Protein 4AGK (pdb70)

InterPro domains:
  IPR000336 Flavivirus/Alphavirus glycoprotein, immunoglobulin-like domain superfamily [G3DSA:2.60.40.350] (1098-1196)
  IPR000930 Peptidase S3, togavirin [PF00944] (110-268)
  IPR000930 Peptidase S3, togavirin [PR00798] (108-121)
  IPR000930 Peptidase S3, togavirin [PR00798] (130-154)
  IPR000930 Peptidase S3, togavirin [PR00798] (155-179)
  IPR000930 Peptidase S3, togavirin [PR00798] (180-204)
  IPR000930 Peptidase S3, togavirin [PR00798] (205-229)
  IPR000930 Peptidase S3, togavirin [PR00798] (230-256)
  IPR000930 Peptidase S3, togavirin [PS51690] (117-267)
  IPR000936 Alphavirus E2 glycoprotein [PF00943] (340-746)
  IPR002533 Alphavirus E3 spike glycoprotein [PF01563] (274-326)
  IPR002548 Alphavirus E1 glycoprotein [PF01589] (749-1238)
  IPR009003 Peptidase S1, PA clan [SSF50494] (110-268)
  IPR014756 Immunoglobulin E-set [SSF81296] (1098-1196)
  IPR036253 Flavivirus glycoprotein, central and dimerisation domain superfamily [SSF56983] (807-1098)
  IPR038055 Flaviviral glycoprotein E, dimerisation domain [G3DSA:2.60.98.10] (807-887)
  IPR038055 Flaviviral glycoprotein E, dimerisation domain [G3DSA:2.60.98.10] (915-984)
  IPR038055 Flaviviral glycoprotein E, dimerisation domain [G3DSA:2.60.98.10] (1017-1097)
  IPR042304 Alphavirus E2 glycoprotein, domain A [G3DSA:2.60.40.3200] (334-597)
  IPR042305 Alphavirus E2 glycoprotein, domain B [G3DSA:2.60.40.4310] (503-559)

Nearest PDB structures (foldseek):
  4agj-assembly1_A  TM=1.005E+00  e=2.952E-28  Aura virus
  1svp-assembly1_A  TM=9.939E-01  e=9.863E-25  Sindbis virus
  1kxd-assembly1_A  TM=9.920E-01  e=2.185E-24  Sindbis virus
  1kxc-assembly1_A  TM=9.926E-01  e=2.702E-24  Sindbis virus
  1ld4-assembly1_A  TM=9.939E-01  e=3.168E-24  Sindbis virus

Sequence (152 aa):
DRTFAVKNEDGKIMGYAVAMEGKVIKPLHVKGTIDHPALAKLKFTKSSSYDMEFAKLPTEMKSDAFGYTTEHPEGFYNWHHGAVQFSGGRFTIPTGAGGPGDSGRPILDNSGKVVAIVLGGANEGARRTALSSVVTWNKKGAAIKTTHEDTVEW

Radius of gyration: 14.54 Å; Cα contacts (8 Å, |Δi|>4): 383; chains: 1; bounding box: 40×34×29 Å

Structure (mmCIF, N/CA/C/O backbone):
data_4AGK
#
_entry.id   4AGK
#
_cell.length_a   79.661
_cell.length_b   35.262
_cell.length_c   49.578
_cell.angle_alpha   90.00
_cell.angle_beta   102.34
_cell.angle_gamma   90.00
#
_symmetry.space_group_name_H-M   'C 1 2 1'
#
loop_
_entity.id
_entity.type
_entity.pdbx_description
1 polymer 'CAPSID PROTEIN'
2 water water
#
loop_
_atom_site.group_PDB
_atom_site.id
_atom_site.type_symbol
_atom_site.label_atom_id
_atom_site.label_alt_id
_atom_site.label_comp_id
_atom_site.label_asym_id
_atom_site.label_entity_id
_atom_site.label_seq_id
_atom_site.pdbx_PDB_ins_code
_atom_site.Cartn_x
_atom_site.Cartn_y
_atom_site.Cartn_z
_atom_site.occupancy
_atom_site.B_iso_or_equiv
_atom_site.auth_seq_id
_atom_site.auth_comp_id
_atom_site.auth_asym_id
_atom_site.auth_atom_id
_atom_site.pdbx_PDB_model_num
ATOM 1 N N . ASP A 1 7 ? -21.327 5.418 -0.520 1.00 49.00 116 ASP A N 1
ATOM 2 C CA . ASP A 1 7 ? -21.344 4.312 -1.518 1.00 54.64 116 ASP A CA 1
ATOM 3 C C . ASP A 1 7 ? -21.114 4.795 -2.963 1.00 51.21 116 ASP A C 1
ATOM 4 O O . ASP A 1 7 ? -21.984 5.429 -3.574 1.00 47.63 116 ASP A O 1
ATOM 9 N N . ARG A 1 8 ? -19.940 4.455 -3.503 1.00 44.61 117 ARG A N 1
ATOM 10 C CA . ARG A 1 8 ? -19.503 4.959 -4.796 1.00 37.47 117 ARG A CA 1
ATOM 11 C C . ARG A 1 8 ? -19.123 3.816 -5.737 1.00 32.54 117 ARG A C 1
ATOM 12 O O . ARG A 1 8 ? -18.529 4.050 -6.769 1.00 28.78 117 ARG A O 1
ATOM 20 N N . THR A 1 9 ? -19.476 2.596 -5.367 1.00 30.70 118 THR A N 1
ATOM 21 C CA . THR A 1 9 ? -19.203 1.417 -6.181 1.00 29.88 118 THR A CA 1
ATOM 22 C C . THR A 1 9 ? -20.479 0.612 -6.279 1.00 31.82 118 THR A C 1
ATOM 23 O O . THR A 1 9 ? -21.083 0.256 -5.250 1.00 36.12 118 THR A O 1
ATOM 27 N N . PHE A 1 10 ? -20.914 0.317 -7.503 1.00 27.70 119 PHE A N 1
ATOM 28 C CA . PHE A 1 10 ? -22.259 -0.245 -7.686 1.00 27.35 119 PHE A CA 1
ATOM 29 C C . PHE A 1 10 ? -22.198 -1.552 -8.475 1.00 29.39 119 PHE A C 1
ATOM 30 O O . PHE A 1 10 ? -21.524 -1.628 -9.509 1.00 25.58 119 PHE A O 1
ATOM 38 N N . ALA A 1 11 ? -22.906 -2.578 -7.997 1.00 27.82 120 ALA A N 1
ATOM 39 C CA . ALA A 1 11 ? -23.004 -3.858 -8.707 1.00 26.45 120 ALA A CA 1
ATOM 40 C C . ALA A 1 11 ? -23.756 -3.708 -10.034 1.00 28.02 120 ALA A C 1
ATOM 41 O O . ALA A 1 11 ? -24.697 -2.897 -10.139 1.00 29.29 120 ALA A O 1
ATOM 43 N N . VAL A 1 12 ? -23.279 -4.437 -11.054 1.00 27.05 121 VAL A N 1
ATOM 44 C CA . VAL A 1 12 ? -23.919 -4.489 -12.370 1.00 26.70 121 VAL A CA 1
ATOM 45 C C . VAL A 1 12 ? -24.490 -5.886 -12.451 1.00 26.32 121 VAL A C 1
ATOM 46 O O . VAL A 1 12 ? -23.765 -6.868 -12.353 1.00 24.93 121 VAL A O 1
ATOM 50 N N . LYS A 1 13 ? -25.809 -5.967 -12.591 1.00 29.07 122 LYS A N 1
ATOM 51 C CA . LYS A 1 13 ? -26.511 -7.248 -12.449 1.00 31.14 122 LYS A CA 1
ATOM 52 C C . LYS A 1 13 ? -27.110 -7.741 -13.755 1.00 31.86 122 LYS A C 1
ATOM 53 O O . LYS A 1 13 ? -27.630 -6.955 -14.536 1.00 36.76 122 LYS A O 1
ATOM 59 N N . ASN A 1 14 ? -27.002 -9.031 -14.012 1.00 33.53 123 ASN A N 1
ATOM 60 C CA . ASN A 1 14 ? -27.667 -9.591 -15.165 1.00 37.23 123 ASN A CA 1
ATOM 61 C C . ASN A 1 14 ? -29.152 -9.796 -14.827 1.00 42.31 123 ASN A C 1
ATOM 62 O O . ASN A 1 14 ? -29.579 -9.493 -13.718 1.00 39.41 123 ASN A O 1
ATOM 67 N N . GLU A 1 15 ? -29.930 -10.297 -15.782 1.00 49.00 124 GLU A N 1
ATOM 68 C CA . GLU A 1 15 ? -31.380 -10.393 -15.625 1.00 51.82 124 GLU A CA 1
ATOM 69 C C . GLU A 1 15 ? -31.829 -11.289 -14.466 1.00 50.90 124 GLU A C 1
ATOM 70 O O . GLU A 1 15 ? -32.913 -11.066 -13.918 1.00 52.92 124 GLU A O 1
ATOM 76 N N . ASP A 1 16 ? -30.999 -12.276 -14.101 1.00 46.78 125 ASP A N 1
ATOM 77 C CA . ASP A 1 16 ? -31.219 -13.143 -12.931 1.00 46.01 125 ASP A CA 1
ATOM 78 C C . ASP A 1 16 ? -30.874 -12.460 -11.612 1.00 45.40 125 ASP A C 1
ATOM 79 O O . ASP A 1 16 ? -31.176 -12.996 -10.541 1.00 43.44 125 ASP A O 1
ATOM 84 N N . GLY A 1 17 ? -30.215 -11.303 -11.701 1.00 41.74 126 GLY A N 1
ATOM 85 C CA . GLY A 1 17 ? -29.676 -10.578 -10.545 1.00 37.98 126 GLY A CA 1
ATOM 86 C C . GLY A 1 17 ? -28.276 -10.976 -10.084 1.00 35.99 126 GLY A C 1
ATOM 87 O O . GLY A 1 17 ? -27.838 -10.553 -9.018 1.00 38.81 126 GLY A O 1
ATOM 88 N N . LYS A 1 18 ? -27.578 -11.795 -10.870 1.00 37.70 127 LYS A N 1
ATOM 89 C CA . LYS A 1 18 ? -26.190 -12.171 -10.594 1.00 37.05 127 LYS A CA 1
ATOM 90 C C . LYS A 1 18 ? -25.274 -10.969 -10.869 1.00 35.51 127 LYS A C 1
ATOM 91 O O . LYS A 1 18 ? -25.425 -10.274 -11.887 1.00 32.20 127 LYS A O 1
ATOM 97 N N . ILE A 1 19 ? -24.377 -10.698 -9.926 1.00 31.02 128 ILE A N 1
ATOM 98 C CA . ILE A 1 19 ? -23.342 -9.672 -10.098 1.00 28.82 128 ILE A CA 1
ATOM 99 C C . ILE A 1 19 ? -22.347 -10.049 -11.219 1.00 28.17 128 ILE A C 1
ATOM 100 O O . ILE A 1 19 ? -21.659 -11.062 -11.118 1.00 28.24 128 ILE A O 1
ATOM 105 N N . MET A 1 20 ? -22.311 -9.237 -12.290 1.00 27.71 129 MET A N 1
ATOM 106 C CA . MET A 1 20 ? -21.390 -9.417 -13.444 1.00 27.71 129 MET A CA 1
ATOM 107 C C . MET A 1 20 ? -20.073 -8.616 -13.327 1.00 26.95 129 MET A C 1
ATOM 108 O O . MET A 1 20 ? -19.059 -8.971 -13.949 1.00 26.30 129 MET A O 1
ATOM 113 N N . GLY A 1 21 ? -20.113 -7.552 -12.534 1.00 25.57 130 GLY A N 1
ATOM 114 C CA . GLY A 1 21 ? -18.991 -6.647 -12.317 1.00 23.97 130 GLY A CA 1
ATOM 115 C C . GLY A 1 21 ? -19.517 -5.376 -11.666 1.00 23.07 130 GLY A C 1
ATOM 116 O O . GLY A 1 21 ? -20.630 -5.366 -11.133 1.00 24.93 130 GLY A O 1
ATOM 117 N N . TYR A 1 22 ? -18.735 -4.297 -11.739 1.00 20.64 131 TYR A N 1
ATOM 118 C CA . TYR A 1 22 ? -18.968 -3.063 -10.965 1.00 20.64 131 TYR A CA 1
ATOM 119 C C . TYR A 1 22 ? -18.835 -1.821 -11.790 1.00 22.15 131 TYR A C 1
ATOM 120 O O . TYR A 1 22 ? -18.077 -1.802 -12.781 1.00 22.81 131 TYR A O 1
ATOM 129 N N . ALA A 1 23 ? -19.615 -0.807 -11.396 1.00 21.00 132 ALA A N 1
ATOM 130 C CA . ALA A 1 23 ? -19.492 0.578 -11.849 1.00 21.42 132 ALA A CA 1
ATOM 131 C C . ALA A 1 23 ? -18.994 1.443 -10.679 1.00 21.44 132 ALA A C 1
ATOM 132 O O . ALA A 1 23 ? -19.169 1.082 -9.518 1.00 22.65 132 ALA A O 1
ATOM 134 N N . VAL A 1 24 ? -18.350 2.564 -10.970 1.00 21.63 133 VAL A N 1
ATOM 135 C CA . VAL A 1 24 ? -17.933 3.474 -9.908 1.00 22.60 133 VAL A CA 1
ATOM 136 C C . VAL A 1 24 ? -18.392 4.881 -10.241 1.00 23.58 133 VAL A C 1
ATOM 137 O O . VAL A 1 24 ? -18.510 5.267 -11.416 1.00 20.56 133 VAL A O 1
ATOM 141 N N . ALA A 1 25 ? -18.661 5.645 -9.182 1.00 23.92 134 ALA A N 1
ATOM 142 C CA . ALA A 1 25 ? -18.819 7.081 -9.316 1.00 24.77 134 ALA A CA 1
ATOM 143 C C . ALA A 1 25 ? -17.452 7.742 -9.104 1.00 24.50 134 ALA A C 1
ATOM 144 O O . ALA A 1 25 ? -16.818 7.569 -8.057 1.00 25.05 134 ALA A O 1
ATOM 146 N N . MET A 1 26 ? -16.997 8.484 -10.098 1.00 22.37 135 MET A N 1
ATOM 147 C CA . MET A 1 26 ? -15.690 9.117 -10.054 1.00 22.61 135 MET A CA 1
ATOM 148 C C . MET A 1 26 ? -15.690 10.361 -10.865 1.00 23.27 135 MET A C 1
ATOM 149 O O . MET A 1 26 ? -15.948 10.326 -12.086 1.00 25.97 135 MET A O 1
ATOM 154 N N . GLU A 1 27 ? -15.339 11.456 -10.213 1.00 32.44 136 GLU A N 1
ATOM 155 C CA . GLU A 1 27 ? -15.174 12.736 -10.869 1.00 33.97 136 GLU A CA 1
ATOM 156 C C . GLU A 1 27 ? -16.305 13.064 -11.831 1.00 32.36 136 GLU A C 1
ATOM 157 O O . GLU A 1 27 ? -16.072 13.243 -13.025 1.00 32.06 136 GLU A O 1
ATOM 163 N N . GLY A 1 28 ? -17.529 13.094 -11.318 1.00 31.99 137 GLY A N 1
ATOM 164 C CA . GLY A 1 28 ? -18.676 13.547 -12.092 1.00 32.53 137 GLY A CA 1
ATOM 165 C C . GLY A 1 28 ? -19.205 12.607 -13.167 1.00 31.55 137 GLY A C 1
ATOM 166 O O . GLY A 1 28 ? -20.079 13.009 -13.962 1.00 30.49 137 GLY A O 1
ATOM 167 N N . LYS A 1 29 ? -18.683 11.372 -13.179 1.00 29.57 138 LYS A N 1
ATOM 168 C CA . LYS A 1 29 ? -19.139 10.309 -14.084 1.00 28.50 138 LYS A CA 1
ATOM 169 C C . LYS A 1 29 ? -19.535 9.065 -13.339 1.00 26.48 138 LYS A C 1
ATOM 170 O O . LYS A 1 29 ? -19.097 8.852 -12.214 1.00 27.13 138 LYS A O 1
ATOM 176 N N . VAL A 1 30 ? -20.354 8.231 -13.977 1.00 26.14 139 VAL A N 1
ATOM 177 C CA . VAL A 1 30 ? -20.436 6.809 -13.642 1.00 25.63 139 VAL A CA 1
ATOM 178 C C . VAL A 1 30 ? -19.657 6.091 -14.739 1.00 25.24 139 VAL A C 1
ATOM 179 O O . VAL A 1 30 ? -19.853 6.363 -15.937 1.00 24.81 139 VAL A O 1
ATOM 183 N N . ILE A 1 31 ? -18.749 5.232 -14.318 1.00 23.73 140 ILE A N 1
ATOM 184 C CA . ILE A 1 31 ? -17.817 4.537 -15.226 1.00 23.87 140 ILE A CA 1
ATOM 185 C C . ILE A 1 31 ? -17.907 3.052 -14.985 1.00 22.88 140 ILE A C 1
ATOM 186 O O . ILE A 1 31 ? -17.901 2.616 -13.847 1.00 22.77 140 ILE A O 1
ATOM 191 N N . LYS A 1 32 ? -17.939 2.256 -16.058 1.00 21.36 141 LYS A N 1
ATOM 192 C CA . LYS A 1 32 ? -17.919 0.815 -15.908 1.00 20.31 141 LYS A CA 1
ATOM 193 C C . LYS A 1 32 ? -17.171 0.219 -17.110 1.00 20.01 141 LYS A C 1
ATOM 194 O O . LYS A 1 32 ? -17.151 0.873 -18.194 1.00 18.99 141 LYS A O 1
ATOM 200 N N . PRO A 1 33 ? -16.550 -0.986 -16.937 1.00 19.26 142 PRO A N 1
ATOM 201 C CA . PRO A 1 33 ? -15.966 -1.656 -18.124 1.00 18.90 142 PRO A CA 1
ATOM 202 C C . PRO A 1 33 ? -17.070 -1.955 -19.147 1.00 19.47 142 PRO A C 1
ATOM 203 O O . PRO A 1 33 ? -18.174 -2.405 -18.767 1.00 19.61 142 PRO A O 1
ATOM 207 N N . LEU A 1 34 ? -16.785 -1.714 -20.424 1.00 20.13 143 LEU A N 1
ATOM 208 C CA . LEU A 1 34 ? -17.791 -1.951 -21.466 1.00 20.09 143 LEU A CA 1
ATOM 209 C C . LEU A 1 34 ? -18.220 -3.424 -21.512 1.00 20.65 143 LEU A C 1
ATOM 210 O O . LEU A 1 34 ? -19.403 -3.737 -21.709 1.00 21.59 143 LEU A O 1
ATOM 215 N N . HIS A 1 35 ? -17.289 -4.345 -21.270 1.00 20.26 144 HIS A N 1
ATOM 216 C CA . HIS A 1 35 ? -17.622 -5.752 -21.419 1.00 20.77 144 HIS A CA 1
ATOM 217 C C . HIS A 1 35 ? -18.546 -6.319 -20.355 1.00 21.96 144 HIS A C 1
ATOM 218 O O . HIS A 1 35 ? -19.032 -7.424 -20.527 1.00 21.98 144 HIS A O 1
ATOM 225 N N . VAL A 1 36 ? -18.739 -5.613 -19.235 1.00 22.60 145 VAL A N 1
ATOM 226 C CA . VAL A 1 36 ? -19.591 -6.068 -18.104 1.00 23.43 145 VAL A CA 1
ATOM 227 C C . VAL A 1 36 ? -21.065 -5.862 -18.500 1.00 26.23 145 VAL A C 1
ATOM 228 O O . VAL A 1 36 ? -21.543 -4.722 -18.596 1.00 25.23 145 VAL A O 1
ATOM 232 N N . LYS A 1 37 ? -21.774 -6.949 -18.767 1.00 28.72 146 LYS A N 1
ATOM 233 C CA . LYS A 1 37 ? -23.127 -6.820 -19.279 1.00 32.65 146 LYS A CA 1
ATOM 234 C C . LYS A 1 37 ? -24.132 -6.941 -18.143 1.00 34.52 146 LYS A C 1
ATOM 235 O O . LYS A 1 37 ? -24.063 -7.865 -17.334 1.00 36.42 146 LYS A O 1
ATOM 241 N N . GLY A 1 38 ? -25.038 -5.975 -18.078 1.00 35.09 147 GLY A N 1
ATOM 242 C CA . GLY A 1 38 ? -26.103 -5.958 -17.070 1.00 35.09 147 GLY A CA 1
ATOM 243 C C . GLY A 1 38 ? -26.554 -4.549 -16.753 1.00 34.49 147 GLY A C 1
ATOM 244 O O . GLY A 1 38 ? -26.176 -3.611 -17.428 1.00 34.48 147 GLY A O 1
ATOM 245 N N . THR A 1 39 ? -27.360 -4.406 -15.713 1.00 34.40 148 THR A N 1
ATOM 246 C CA . THR A 1 39 ? -27.886 -3.111 -15.293 1.00 34.58 148 THR A CA 1
ATOM 247 C C . THR A 1 39 ? -27.325 -2.759 -13.933 1.00 32.80 148 THR A C 1
ATOM 248 O O . THR A 1 39 ? -27.292 -3.604 -13.046 1.00 32.53 148 THR A O 1
ATOM 252 N N . ILE A 1 40 ? -26.881 -1.516 -13.787 1.00 32.11 149 ILE A N 1
ATOM 253 C CA . ILE A 1 40 ? -26.371 -1.030 -12.511 1.00 33.69 149 ILE A CA 1
ATOM 254 C C . ILE A 1 40 ? -27.517 -1.041 -11.494 1.00 35.81 149 ILE A C 1
ATOM 255 O O . ILE A 1 40 ? -28.633 -0.584 -11.796 1.00 36.48 149 ILE A O 1
ATOM 260 N N . ASP A 1 41 ? -27.226 -1.570 -10.298 1.00 36.74 150 ASP A N 1
ATOM 261 C CA . ASP A 1 41 ? -28.229 -1.831 -9.251 1.00 39.27 150 ASP A CA 1
ATOM 262 C C . ASP A 1 41 ? -28.381 -0.577 -8.413 1.00 38.94 150 ASP A C 1
ATOM 263 O O . ASP A 1 41 ? -28.013 -0.553 -7.233 1.00 39.13 150 ASP A O 1
ATOM 268 N N . HIS A 1 42 ? -28.875 0.469 -9.066 1.00 41.74 151 HIS A N 1
ATOM 269 C CA . HIS A 1 42 ? -29.109 1.762 -8.456 1.00 42.22 151 HIS A CA 1
ATOM 270 C C . HIS A 1 42 ? -30.113 2.542 -9.252 1.00 42.02 151 HIS A C 1
ATOM 271 O O . HIS A 1 42 ? -29.939 2.734 -10.462 1.00 40.43 151 HIS A O 1
ATOM 278 N N . PRO A 1 43 ? -31.167 3.030 -8.574 1.00 44.75 152 PRO A N 1
ATOM 279 C CA . PRO A 1 43 ? -32.297 3.684 -9.241 1.00 45.55 152 PRO A CA 1
ATOM 280 C C . PRO A 1 43 ? -31.867 4.894 -10.064 1.00 44.40 152 PRO A C 1
ATOM 281 O O . PRO A 1 43 ? -32.379 5.103 -11.178 1.00 45.65 152 PRO A O 1
ATOM 285 N N . ALA A 1 44 ? -30.919 5.658 -9.527 1.00 42.58 153 ALA A N 1
ATOM 286 C CA . ALA A 1 44 ? -30.457 6.889 -10.143 1.00 41.18 153 ALA A CA 1
ATOM 287 C C . ALA A 1 44 ? -29.559 6.620 -11.345 1.00 39.76 153 ALA A C 1
ATOM 288 O O . ALA A 1 44 ? -29.315 7.520 -12.153 1.00 38.68 153 ALA A O 1
ATOM 290 N N . LEU A 1 45 ? -29.101 5.368 -11.465 1.00 38.53 154 LEU A N 1
ATOM 291 C CA . LEU A 1 45 ? -28.032 4.992 -12.391 1.00 37.42 154 LEU A CA 1
ATOM 292 C C . LEU A 1 45 ? -28.474 4.034 -13.488 1.00 37.52 154 LEU A C 1
ATOM 293 O O . LEU A 1 45 ? -27.883 4.030 -14.556 1.00 37.56 154 LEU A O 1
ATOM 298 N N . ALA A 1 46 ? -29.525 3.262 -13.242 1.00 39.78 155 ALA A N 1
ATOM 299 C CA . ALA A 1 46 ? -29.976 2.221 -14.193 1.00 41.49 155 ALA A CA 1
ATOM 300 C C . ALA A 1 46 ? -30.160 2.689 -15.649 1.00 41.73 155 ALA A C 1
ATOM 301 O O . ALA A 1 46 ? -29.630 2.063 -16.581 1.00 41.84 155 ALA A O 1
ATOM 303 N N . LYS A 1 47 ? -30.881 3.797 -15.831 1.00 42.55 156 LYS A N 1
ATOM 304 C CA . LYS A 1 47 ? -31.325 4.222 -17.148 1.00 42.63 156 LYS A CA 1
ATOM 305 C C . LYS A 1 47 ? -30.605 5.465 -17.707 1.00 40.18 156 LYS A C 1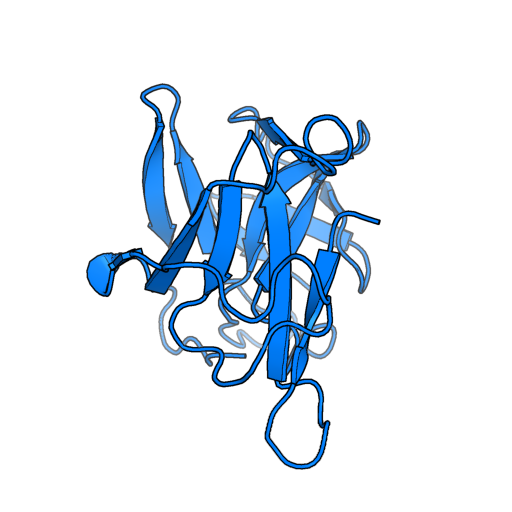
ATOM 306 O O . LYS A 1 47 ? -31.128 6.146 -18.586 1.00 40.15 156 LYS A O 1
ATOM 312 N N . LEU A 1 48 ? -29.399 5.749 -17.216 1.00 37.42 157 LEU A N 1
ATOM 313 C CA . LEU A 1 48 ? -28.589 6.849 -17.773 1.00 36.05 157 LEU A CA 1
ATOM 314 C C . LEU A 1 48 ? -28.159 6.606 -19.241 1.00 34.20 157 LEU A C 1
ATOM 315 O O . LEU A 1 48 ? -28.147 5.473 -19.704 1.00 33.50 157 LEU A O 1
ATOM 320 N N . LYS A 1 49 ? -27.828 7.658 -19.980 1.00 33.73 158 LYS A N 1
ATOM 321 C CA . LYS A 1 49 ? -27.350 7.474 -21.359 1.00 32.61 158 LYS A CA 1
ATOM 322 C C . LYS A 1 49 ? -25.852 7.239 -21.300 1.00 30.02 158 LYS A C 1
ATOM 323 O O . LYS A 1 49 ? -25.112 8.105 -20.819 1.00 30.23 158 LYS A O 1
ATOM 329 N N . PHE A 1 50 ? -25.396 6.053 -21.725 1.00 27.73 159 PHE A N 1
ATOM 330 C CA . PHE A 1 50 ? -23.966 5.750 -21.737 1.00 26.12 159 PHE A CA 1
ATOM 331 C C . PHE A 1 50 ? -23.334 5.985 -23.087 1.00 25.33 159 PHE A C 1
ATOM 332 O O . PHE A 1 50 ? -24.005 5.889 -24.119 1.00 25.31 159 PHE A O 1
ATOM 340 N N . THR A 1 51 ? -22.057 6.340 -23.031 1.00 24.32 160 THR A N 1
ATOM 341 C CA . THR A 1 51 ? -21.240 6.583 -24.201 1.00 24.80 160 THR A CA 1
ATOM 342 C C . THR A 1 51 ? -20.189 5.495 -24.099 1.00 23.72 160 THR A C 1
ATOM 343 O O . THR A 1 51 ? -19.594 5.289 -23.027 1.00 22.96 160 THR A O 1
ATOM 347 N N . LYS A 1 52 ? -19.988 4.783 -25.200 1.00 23.90 161 LYS A N 1
ATOM 348 C CA . LYS A 1 52 ? -19.175 3.566 -25.169 1.00 23.50 161 LYS A CA 1
ATOM 349 C C . LYS A 1 52 ? -17.850 3.800 -25.888 1.00 24.94 161 LYS A C 1
ATOM 350 O O . LYS A 1 52 ? -17.811 4.385 -26.963 1.00 25.43 161 LYS A O 1
ATOM 356 N N . SER A 1 53 ? -16.754 3.382 -25.267 1.00 25.93 162 SER A N 1
ATOM 357 C CA . SER A 1 53 ? -15.448 3.346 -25.956 1.00 29.02 162 SER A CA 1
ATOM 358 C C . SER A 1 53 ? -14.833 1.939 -26.025 1.00 30.14 162 SER A C 1
ATOM 359 O O . SER A 1 53 ? -14.252 1.431 -25.039 1.00 28.91 162 SER A O 1
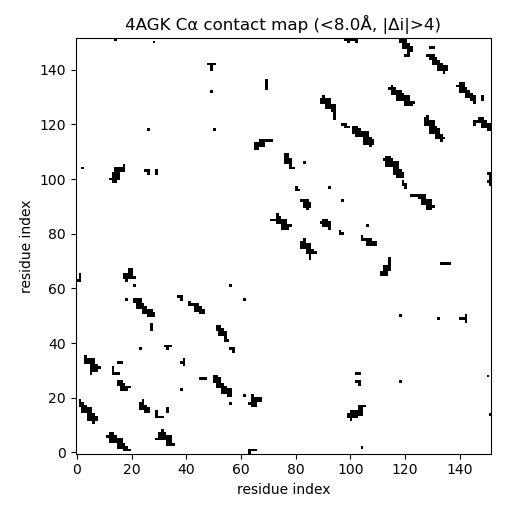ATOM 362 N N . SER A 1 54 ? -14.953 1.313 -27.202 1.00 31.04 163 SER A N 1
ATOM 363 C CA . SER A 1 54 ? -14.440 -0.039 -27.406 1.00 31.04 163 SER A CA 1
ATOM 364 C C . SER A 1 54 ? -12.941 -0.126 -27.209 1.00 30.87 163 SER A C 1
ATOM 365 O O . SER A 1 54 ? -12.453 -1.131 -26.710 1.00 32.19 163 SER A O 1
ATOM 368 N N . SER A 1 55 ? -12.218 0.908 -27.644 1.00 31.70 164 SER A N 1
ATOM 369 C CA . SER A 1 55 ? -10.758 0.973 -27.536 1.00 32.19 164 SER A CA 1
ATOM 370 C C . SER A 1 55 ? -10.251 0.844 -26.111 1.00 30.92 164 SER A C 1
ATOM 371 O O . SER A 1 55 ? -9.174 0.274 -25.882 1.00 30.46 164 SER A O 1
ATOM 374 N N . TYR A 1 56 ? -11.032 1.347 -25.149 1.00 29.23 165 TYR A N 1
ATOM 375 C CA . TYR A 1 56 ? -10.612 1.353 -23.731 1.00 28.38 165 TYR A CA 1
ATOM 376 C C . TYR A 1 56 ? -11.403 0.409 -22.863 1.00 25.74 165 TYR A C 1
ATOM 377 O O . TYR A 1 56 ? -11.143 0.314 -21.679 1.00 26.16 165 TYR A O 1
ATOM 386 N N . ASP A 1 57 ? -12.314 -0.345 -23.478 1.00 20.88 166 ASP A N 1
ATOM 387 C CA . ASP A 1 57 ? -13.223 -1.239 -22.777 1.00 20.46 166 ASP A CA 1
ATOM 388 C C . ASP A 1 57 ? -13.929 -0.484 -21.650 1.00 20.46 166 ASP A C 1
ATOM 389 O O . ASP A 1 57 ? -14.047 -1.003 -20.527 1.00 17.98 166 ASP A O 1
ATOM 394 N N . MET A 1 58 ? -14.390 0.733 -21.934 1.00 20.47 167 MET A N 1
ATOM 395 C CA . MET A 1 58 ? -15.115 1.513 -20.926 1.00 22.67 167 MET A CA 1
ATOM 396 C C . MET A 1 58 ? -16.342 2.177 -21.486 1.00 21.70 167 MET A C 1
ATOM 397 O O . MET A 1 58 ? -16.408 2.470 -22.690 1.00 23.02 167 MET A O 1
ATOM 402 N N . GLU A 1 59 ? -17.330 2.397 -20.611 1.00 21.08 168 GLU A N 1
ATOM 403 C CA . GLU A 1 59 ? -18.483 3.213 -20.947 1.00 21.67 168 GLU A CA 1
ATOM 404 C C . GLU A 1 59 ? -18.777 4.107 -19.748 1.00 21.98 168 GLU A C 1
ATOM 405 O O . GLU A 1 59 ? -18.426 3.757 -18.592 1.00 21.34 168 GLU A O 1
ATOM 411 N N . PHE A 1 60 ? -19.322 5.279 -20.046 1.00 23.64 169 PHE A N 1
ATOM 412 C CA . PHE A 1 60 ? -19.481 6.285 -19.016 1.00 24.85 169 PHE A CA 1
ATOM 413 C C . PHE A 1 60 ? -20.755 7.053 -19.235 1.00 25.20 169 PHE A C 1
ATOM 414 O O . PHE A 1 60 ? -21.252 7.172 -20.375 1.00 26.01 169 PHE A O 1
ATOM 422 N N . ALA A 1 61 ? -21.269 7.592 -18.138 1.00 25.48 170 ALA A N 1
ATOM 423 C CA . ALA A 1 61 ? -22.417 8.478 -18.167 1.00 28.29 170 ALA A CA 1
ATOM 424 C C . ALA A 1 61 ? -22.145 9.611 -17.171 1.00 29.23 170 ALA A C 1
ATOM 425 O O . ALA A 1 61 ? -21.267 9.483 -16.285 1.00 27.39 170 ALA A O 1
ATOM 427 N N . LYS A 1 62 ? -22.873 10.711 -17.335 1.00 31.74 171 LYS A N 1
ATOM 428 C CA . LYS A 1 62 ? -22.826 11.831 -16.382 1.00 33.99 171 LYS A CA 1
ATOM 429 C C . LYS A 1 62 ? -23.428 11.398 -15.027 1.00 33.30 171 LYS A C 1
ATOM 430 O O . LYS A 1 62 ? -24.501 10.794 -14.992 1.00 32.17 171 LYS A O 1
ATOM 436 N N . LEU A 1 63 ? -22.712 11.675 -13.927 1.00 33.04 172 LEU A N 1
ATOM 437 C CA . LEU A 1 63 ? -23.166 11.332 -12.576 1.00 32.85 172 LEU A CA 1
ATOM 438 C C . LEU A 1 63 ? -24.385 12.176 -12.226 1.00 35.25 172 LEU A C 1
ATOM 439 O O . LEU A 1 63 ? -24.312 13.394 -12.349 1.00 35.22 172 LEU A O 1
ATOM 444 N N . PRO A 1 64 ? -25.497 11.534 -11.815 1.00 36.81 173 PRO A N 1
ATOM 445 C CA . PRO A 1 64 ? -26.702 12.285 -11.447 1.00 41.01 173 PRO A CA 1
ATOM 446 C C . PRO A 1 64 ? -26.416 13.238 -10.332 1.00 44.84 173 PRO A C 1
ATOM 447 O O . PRO A 1 64 ? -25.704 12.930 -9.380 1.00 43.68 173 PRO A O 1
ATOM 451 N N . THR A 1 65 ? -27.013 14.406 -10.467 1.00 51.36 174 THR A N 1
ATOM 452 C CA . THR A 1 65 ? -26.705 15.538 -9.631 1.00 56.38 174 THR A CA 1
ATOM 453 C C . THR A 1 65 ? -27.025 15.263 -8.146 1.00 59.84 174 THR A C 1
ATOM 454 O O . THR A 1 65 ? -26.409 15.868 -7.265 1.00 63.74 174 THR A O 1
ATOM 458 N N . GLU A 1 66 ? -27.906 14.299 -7.860 1.00 61.63 175 GLU A N 1
ATOM 459 C CA . GLU A 1 66 ? -28.026 13.820 -6.469 1.00 66.37 175 GLU A CA 1
ATOM 460 C C . GLU A 1 66 ? -26.721 13.212 -5.916 1.00 68.28 175 GLU A C 1
ATOM 461 O O . GLU A 1 66 ? -26.311 13.496 -4.788 1.00 70.92 175 GLU A O 1
ATOM 467 N N . MET A 1 67 ? -26.026 12.432 -6.735 1.00 67.46 176 MET A N 1
ATOM 468 C CA . MET A 1 67 ? -24.777 11.833 -6.286 1.00 69.55 176 MET A CA 1
ATOM 469 C C . MET A 1 67 ? -23.526 12.677 -6.508 1.00 76.78 176 MET A C 1
ATOM 470 O O . MET A 1 67 ? -22.414 12.137 -6.501 1.00 80.49 176 MET A O 1
ATOM 475 N N . LYS A 1 68 ? -23.695 13.990 -6.675 1.00 84.03 177 LYS A N 1
ATOM 476 C CA . LYS A 1 68 ? -22.571 14.882 -7.010 1.00 86.60 177 LYS A CA 1
ATOM 477 C C . LYS A 1 68 ? -21.326 14.664 -6.143 1.00 85.74 177 LYS A C 1
ATOM 478 O O . LYS A 1 68 ? -20.241 14.385 -6.666 1.00 88.74 177 LYS A O 1
ATOM 484 N N . SER A 1 69 ? -21.496 14.766 -4.825 1.00 82.83 178 SER A N 1
ATOM 485 C CA . SER A 1 69 ? -20.371 14.708 -3.882 1.00 74.43 178 SER A CA 1
ATOM 486 C C . SER A 1 69 ? -19.950 13.283 -3.498 1.00 66.56 178 SER A C 1
ATOM 487 O O . SER A 1 69 ? -18.858 13.084 -2.964 1.00 65.34 178 SER A O 1
ATOM 490 N N . ASP A 1 70 ? -20.814 12.301 -3.747 1.00 59.07 179 ASP A N 1
ATOM 491 C CA . ASP A 1 70 ? -20.503 10.928 -3.379 1.00 53.95 179 ASP A CA 1
ATOM 492 C C . ASP A 1 70 ? -19.866 10.210 -4.563 1.00 47.38 179 ASP A C 1
ATOM 493 O O . ASP A 1 70 ? -20.506 9.366 -5.213 1.00 45.82 179 ASP A O 1
ATOM 498 N N . ALA A 1 71 ? -18.613 10.576 -4.842 1.00 41.51 180 ALA A N 1
ATOM 499 C CA . ALA A 1 71 ? -17.850 9.995 -5.947 1.00 36.13 180 ALA A CA 1
ATOM 500 C C . ALA A 1 71 ? -16.363 9.984 -5.565 1.00 32.93 180 ALA A C 1
ATOM 501 O O . ALA A 1 71 ? -15.898 10.836 -4.791 1.00 32.54 180 ALA A O 1
ATOM 503 N N . PHE A 1 72 ? -15.631 8.994 -6.071 1.00 28.61 181 PHE A N 1
ATOM 504 C CA . PHE A 1 72 ? -14.184 8.939 -5.905 1.00 26.98 181 PHE A CA 1
ATOM 505 C C . PHE A 1 72 ? -13.500 10.100 -6.613 1.00 27.22 181 PHE A C 1
ATOM 506 O O . PHE A 1 72 ? -13.984 10.603 -7.637 1.00 26.70 181 PHE A O 1
ATOM 514 N N . GLY A 1 73 ? -12.363 10.506 -6.050 1.00 28.03 182 GLY A N 1
ATOM 515 C CA . GLY A 1 73 ? -11.365 11.324 -6.734 1.00 28.62 182 GLY A CA 1
ATOM 516 C C . GLY A 1 73 ? -10.401 10.382 -7.435 1.00 26.13 182 GLY A C 1
ATOM 517 O O . GLY A 1 73 ? -10.250 9.212 -7.007 1.00 23.67 182 GLY A O 1
ATOM 518 N N . TYR A 1 74 ? -9.812 10.862 -8.541 1.00 25.77 183 TYR A N 1
ATOM 519 C CA . TYR A 1 74 ? -8.816 10.078 -9.283 1.00 24.62 183 TYR A CA 1
ATOM 520 C C . TYR A 1 74 ? -7.465 10.740 -9.075 1.00 25.01 183 TYR A C 1
ATOM 521 O O . TYR A 1 74 ? -7.398 11.951 -8.897 1.00 26.87 183 TYR A O 1
ATOM 530 N N . THR A 1 75 ? -6.398 9.948 -9.015 1.00 23.71 184 THR A N 1
ATOM 531 C CA . THR A 1 75 ? -5.050 10.515 -9.020 1.00 23.42 184 THR A CA 1
ATOM 532 C C . THR A 1 75 ? -4.138 9.822 -9.998 1.00 23.20 184 THR A C 1
ATOM 533 O O . THR A 1 75 ? -4.159 8.593 -10.125 1.00 21.11 184 THR A O 1
ATOM 537 N N . THR A 1 76 ? -3.353 10.644 -10.707 1.00 25.34 185 THR A N 1
ATOM 538 C CA . THR A 1 76 ? -2.279 10.142 -11.592 1.00 28.57 185 THR A CA 1
ATOM 539 C C . THR A 1 76 ? -0.980 9.765 -10.810 1.00 31.15 185 THR A C 1
ATOM 540 O O . THR A 1 76 ? -0.024 9.229 -11.392 1.00 33.84 185 THR A O 1
ATOM 544 N N . GLU A 1 77 ? -0.922 10.066 -9.517 1.00 31.70 186 GLU A N 1
ATOM 545 C CA . GLU A 1 77 ? 0.251 9.700 -8.718 1.00 35.43 186 GLU A CA 1
ATOM 546 C C . GLU A 1 77 ? 0.175 8.215 -8.398 1.00 33.45 186 GLU A C 1
ATOM 547 O O . GLU A 1 77 ? -0.715 7.761 -7.656 1.00 33.14 186 GLU A O 1
ATOM 553 N N . HIS A 1 78 ? 1.054 7.441 -9.034 1.00 32.44 187 HIS A N 1
ATOM 554 C CA . HIS A 1 78 ? 1.095 5.998 -8.828 1.00 32.79 187 HIS A CA 1
ATOM 555 C C . HIS A 1 78 ? 2.466 5.531 -8.494 1.00 28.62 187 HIS A C 1
ATOM 556 O O . HIS A 1 78 ? 2.997 4.695 -9.221 1.00 31.02 187 HIS A O 1
ATOM 563 N N . PRO A 1 79 ? 3.091 6.052 -7.425 1.00 26.21 188 PRO A N 1
ATOM 564 C CA . PRO A 1 79 ? 4.473 5.570 -7.283 1.00 24.93 188 PRO A CA 1
ATOM 565 C C . PRO A 1 79 ? 4.518 4.070 -7.084 1.00 23.70 188 PRO A C 1
ATOM 566 O O . PRO A 1 79 ? 3.521 3.449 -6.677 1.00 21.12 188 PRO A O 1
ATOM 570 N N . GLU A 1 80 ? 5.673 3.465 -7.329 1.00 23.19 189 GLU A N 1
ATOM 571 C CA . GLU A 1 80 ? 5.752 2.040 -7.068 1.00 23.46 189 GLU A CA 1
ATOM 572 C C . GLU A 1 80 ? 5.519 1.735 -5.573 1.00 22.31 189 GLU A C 1
ATOM 573 O O . GLU A 1 80 ? 5.994 2.461 -4.702 1.00 22.58 189 GLU A O 1
ATOM 579 N N . GLY A 1 81 ? 4.758 0.683 -5.302 1.00 20.68 190 GLY A N 1
ATOM 580 C CA . GLY A 1 81 ? 4.558 0.178 -3.946 1.00 22.58 190 GLY A CA 1
ATOM 581 C C . GLY A 1 81 ? 3.237 -0.600 -3.906 1.00 22.45 190 GLY A C 1
ATOM 582 O O . GLY A 1 81 ? 2.886 -1.279 -4.851 1.00 21.94 190 GLY A O 1
ATOM 583 N N . PHE A 1 82 ? 2.496 -0.493 -2.809 1.00 20.96 191 PHE A N 1
ATOM 584 C CA . PHE A 1 82 ? 1.273 -1.246 -2.672 1.00 19.01 191 PHE A CA 1
ATOM 585 C C . PHE A 1 82 ? 0.030 -0.385 -2.604 1.00 18.38 191 PHE A C 1
ATOM 586 O O . PHE A 1 82 ? 0.054 0.730 -2.031 1.00 19.08 191 PHE A O 1
ATOM 594 N N . TYR A 1 83 ? -1.041 -0.918 -3.199 1.00 17.02 192 TYR A N 1
ATOM 595 C CA . TYR A 1 83 ? -2.334 -0.277 -3.278 1.00 17.66 192 TYR A CA 1
ATOM 596 C C . TYR A 1 83 ? -3.411 -1.196 -2.729 1.00 17.90 192 TYR A C 1
ATOM 597 O O . TYR A 1 83 ? -3.112 -2.286 -2.303 1.00 19.29 192 TYR A O 1
ATOM 606 N N . ASN A 1 84 ? -4.666 -0.740 -2.747 1.00 17.57 193 ASN A N 1
ATOM 607 C CA . ASN A 1 84 ? -5.757 -1.437 -2.129 1.00 18.60 193 ASN A CA 1
ATOM 608 C C . ASN A 1 84 ? -6.819 -1.786 -3.128 1.00 18.49 193 ASN A C 1
ATOM 609 O O . ASN A 1 84 ? -7.142 -0.977 -3.977 1.00 18.88 193 ASN A O 1
ATOM 614 N N . TRP A 1 85 ? -7.434 -2.947 -2.966 1.00 19.04 194 TRP A N 1
ATOM 615 C CA . TRP A 1 85 ? -8.729 -3.190 -3.625 1.00 19.03 194 TRP A CA 1
ATOM 616 C C . TRP A 1 85 ? -9.499 -4.155 -2.797 1.00 20.48 194 TRP A C 1
ATOM 617 O O . TRP A 1 85 ? -9.031 -4.602 -1.719 1.00 21.15 194 TRP A O 1
ATOM 628 N N . HIS A 1 86 ? -10.698 -4.469 -3.259 1.00 19.68 195 HIS A N 1
ATOM 629 C CA . HIS A 1 86 ? -11.624 -5.174 -2.404 1.00 22.15 195 HIS A CA 1
ATOM 630 C C . HIS A 1 86 ? -11.057 -6.444 -1.834 1.00 21.66 195 HIS A C 1
ATOM 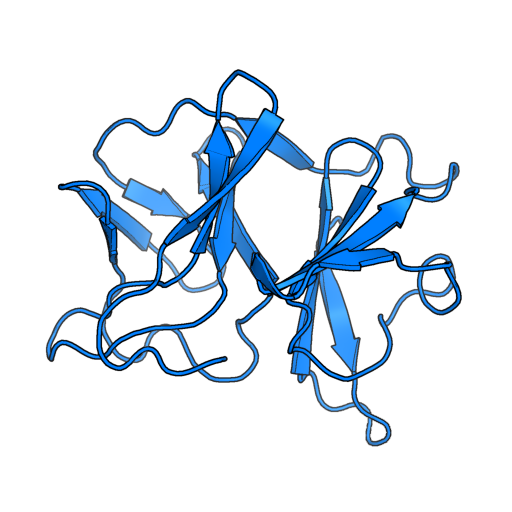631 O O . HIS A 1 86 ? -11.369 -6.811 -0.685 1.00 22.09 195 HIS A O 1
ATOM 638 N N . HIS A 1 87 ? -10.218 -7.127 -2.612 1.00 20.72 196 HIS A N 1
ATOM 639 C CA . HIS A 1 87 ? -9.649 -8.427 -2.206 1.00 22.98 196 HIS A CA 1
ATOM 640 C C . HIS A 1 87 ? -8.283 -8.405 -1.587 1.00 23.86 196 HIS A C 1
ATOM 641 O O . HIS A 1 87 ? -7.714 -9.472 -1.288 1.00 27.08 196 HIS A O 1
ATOM 648 N N . GLY A 1 88 ? -7.733 -7.223 -1.342 1.00 22.10 197 GLY A N 1
ATOM 649 C CA . GLY A 1 88 ? -6.507 -7.169 -0.556 1.00 22.91 197 GLY A CA 1
ATOM 650 C C . GLY A 1 88 ? -5.524 -6.241 -1.204 1.00 21.58 197 GLY A C 1
ATOM 651 O O . GLY A 1 88 ? -5.921 -5.206 -1.767 1.00 21.23 197 GLY A O 1
ATOM 652 N N . ALA A 1 89 ? -4.239 -6.603 -1.103 1.00 21.48 198 ALA A N 1
ATOM 653 C CA . ALA A 1 89 ? -3.119 -5.800 -1.607 1.00 20.69 198 ALA A CA 1
ATOM 654 C C . ALA A 1 89 ? -2.932 -5.905 -3.115 1.00 19.94 198 ALA A C 1
ATOM 655 O O . ALA A 1 89 ? -3.051 -6.993 -3.686 1.00 21.48 198 ALA A O 1
ATOM 657 N N . VAL A 1 90 ? -2.593 -4.773 -3.747 1.00 18.65 199 VAL A N 1
ATOM 658 C CA . VAL A 1 90 ? -2.235 -4.742 -5.167 1.00 17.75 199 VAL A CA 1
ATOM 659 C C . VAL A 1 90 ? -0.866 -4.075 -5.262 1.00 18.43 199 VAL A C 1
ATOM 660 O O . VAL A 1 90 ? -0.704 -2.919 -4.819 1.00 18.09 199 VAL A O 1
ATOM 664 N N . GLN A 1 91 ? 0.122 -4.813 -5.770 1.00 18.51 200 GLN A N 1
ATOM 665 C CA . GLN A 1 91 ? 1.443 -4.254 -5.979 1.00 18.80 200 GLN A CA 1
ATOM 666 C C . GLN A 1 91 ? 1.458 -3.468 -7.269 1.00 18.32 200 GLN A C 1
ATOM 667 O O . GLN A 1 91 ? 0.898 -3.914 -8.299 1.00 18.78 200 GLN A O 1
ATOM 673 N N . PHE A 1 92 ? 2.119 -2.323 -7.255 1.00 17.99 201 PHE A N 1
A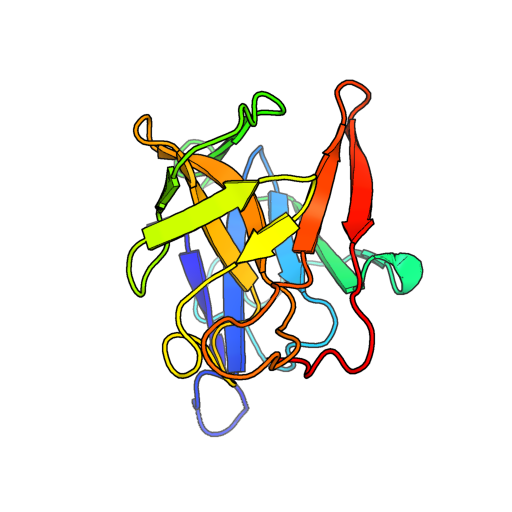TOM 674 C CA . PHE A 1 92 ? 2.428 -1.676 -8.514 1.00 18.07 201 PHE A CA 1
ATOM 675 C C . PHE A 1 92 ? 3.929 -1.552 -8.637 1.00 20.28 201 PHE A C 1
ATOM 676 O O . PHE A 1 92 ? 4.562 -0.928 -7.792 1.00 20.56 201 PHE A O 1
ATOM 684 N N . SER A 1 93 ? 4.474 -2.197 -9.669 1.00 20.13 202 SER A N 1
ATOM 685 C CA . SER A 1 93 ? 5.899 -2.207 -9.921 1.00 24.61 202 SER A CA 1
ATOM 686 C C . SER A 1 93 ? 6.116 -2.485 -11.386 1.00 25.25 202 SER A C 1
ATOM 687 O O . SER A 1 93 ? 5.393 -3.300 -11.959 1.00 24.60 202 SER A O 1
ATOM 690 N N . GLY A 1 94 ? 7.131 -1.834 -11.960 1.00 27.64 203 GLY A N 1
ATOM 691 C CA . GLY A 1 94 ? 7.529 -2.045 -13.359 1.00 28.56 203 GLY A CA 1
ATOM 692 C C . GLY A 1 94 ? 6.372 -1.782 -14.297 1.00 28.11 203 GLY A C 1
ATOM 693 O O . GLY A 1 94 ? 6.179 -2.537 -15.262 1.00 28.91 203 GLY A O 1
ATOM 694 N N . GLY A 1 95 ? 5.577 -0.755 -13.979 1.00 26.93 204 GLY A N 1
ATOM 695 C CA . GLY A 1 95 ? 4.412 -0.366 -14.793 1.00 26.47 204 GLY A CA 1
ATOM 696 C C . GLY A 1 95 ? 3.255 -1.353 -14.797 1.00 25.74 204 GLY A C 1
ATOM 697 O O . GLY A 1 95 ? 2.332 -1.240 -15.625 1.00 27.05 204 GLY A O 1
ATOM 698 N N . ARG A 1 96 ? 3.278 -2.297 -13.850 1.00 24.01 205 ARG A N 1
ATOM 699 C CA . ARG A 1 96 ? 2.228 -3.310 -13.749 1.00 22.07 205 ARG A CA 1
ATOM 700 C C . ARG A 1 96 ? 1.649 -3.468 -12.346 1.00 20.19 205 ARG A C 1
ATOM 701 O O . ARG A 1 96 ? 2.383 -3.462 -11.356 1.00 20.03 205 ARG A O 1
ATOM 709 N N . PHE A 1 97 ? 0.326 -3.665 -12.317 1.00 25.87 206 PHE A N 1
ATOM 710 C CA . PHE A 1 97 ? -0.431 -3.962 -11.108 1.00 24.50 206 PHE A CA 1
ATOM 711 C C . PHE A 1 97 ? -0.600 -5.492 -11.049 1.00 22.86 206 PHE A C 1
ATOM 712 O O . PHE A 1 97 ? -1.043 -6.093 -12.023 1.00 23.21 206 PHE A O 1
ATOM 720 N N . THR A 1 98 ? -0.217 -6.090 -9.922 1.00 23.78 207 THR A N 1
ATOM 721 C CA . THR A 1 98 ? -0.281 -7.522 -9.722 1.00 23.54 207 THR A CA 1
ATOM 722 C C . THR A 1 98 ? -0.920 -7.876 -8.397 1.00 23.73 207 THR A C 1
ATOM 723 O O . THR A 1 98 ? -0.888 -7.102 -7.447 1.00 23.69 207 THR A O 1
ATOM 727 N N . ILE A 1 99 ? -1.497 -9.064 -8.372 1.00 24.93 208 ILE A N 1
ATOM 728 C CA . ILE A 1 99 ? -2.156 -9.626 -7.172 1.00 25.82 208 ILE A CA 1
ATOM 729 C C . ILE A 1 99 ? -1.771 -11.089 -7.062 1.00 26.61 208 ILE A C 1
ATOM 730 O O . ILE A 1 99 ? -1.279 -11.687 -8.022 1.00 28.48 208 ILE A O 1
ATOM 735 N N . PRO A 1 100 ? -1.967 -11.686 -5.879 1.00 27.35 209 PRO A N 1
ATOM 736 C CA . PRO A 1 100 ? -1.827 -13.130 -5.746 1.00 27.66 209 PRO A CA 1
ATOM 737 C C . PRO A 1 100 ? -2.855 -13.815 -6.656 1.00 28.54 209 PRO A C 1
ATOM 738 O O . PRO A 1 100 ? -4.010 -13.409 -6.696 1.00 27.68 209 PRO A O 1
ATOM 742 N N . THR A 1 101 ? -2.421 -14.800 -7.437 1.00 28.35 210 THR A N 1
ATOM 743 C CA . THR A 1 101 ? -3.317 -15.515 -8.339 1.00 29.12 210 THR A CA 1
ATOM 744 C C . THR A 1 101 ? -4.427 -16.182 -7.498 1.00 30.12 210 THR A C 1
ATOM 745 O O . THR A 1 101 ? -4.149 -16.835 -6.488 1.00 29.25 210 THR A O 1
ATOM 749 N N . GLY A 1 102 ? -5.679 -16.002 -7.913 1.00 25.51 211 GLY A N 1
ATOM 750 C CA . GLY A 1 102 ? -6.831 -16.491 -7.118 1.00 26.92 211 GLY A CA 1
ATOM 751 C C . GLY A 1 102 ? -7.574 -15.399 -6.335 1.00 26.71 211 GLY A C 1
ATOM 752 O O . GLY A 1 102 ? -8.760 -15.573 -5.976 1.00 28.18 211 GLY A O 1
ATOM 753 N N . ALA A 1 103 ? -6.908 -14.278 -6.058 1.00 24.81 212 ALA A N 1
ATOM 754 C CA . ALA A 1 103 ? -7.555 -13.141 -5.351 1.00 25.42 212 ALA A CA 1
ATOM 755 C C . ALA A 1 103 ? -8.590 -12.353 -6.165 1.00 25.98 212 ALA A C 1
ATOM 756 O O . ALA A 1 103 ? -9.419 -11.638 -5.586 1.00 26.95 212 ALA A O 1
ATOM 758 N N . GLY A 1 104 ? -8.526 -12.470 -7.484 1.00 23.63 213 GLY A N 1
ATOM 759 C CA . GLY A 1 104 ? -9.433 -11.778 -8.377 1.00 23.34 213 GLY A CA 1
ATOM 760 C C . GLY A 1 104 ? -9.973 -12.790 -9.374 1.00 22.79 213 GLY A C 1
ATOM 761 O O . GLY A 1 104 ? -9.314 -13.789 -9.671 1.00 22.84 213 GLY A O 1
ATOM 762 N N . GLY A 1 105 ? -11.173 -12.549 -9.895 1.00 22.47 214 GLY A N 1
ATOM 763 C CA . GLY A 1 105 ? -11.667 -13.390 -10.985 1.00 22.23 214 GLY A CA 1
ATOM 764 C C . GLY A 1 105 ? -12.984 -12.836 -11.500 1.00 22.35 214 GLY A C 1
ATOM 765 O O . GLY A 1 105 ? -13.363 -11.724 -11.140 1.00 20.13 214 GLY A O 1
ATOM 766 N N . PRO A 1 106 ? -13.720 -13.628 -12.287 1.00 23.29 215 PRO A N 1
ATOM 767 C CA . PRO A 1 106 ? -14.960 -13.162 -12.875 1.00 24.24 215 PRO A CA 1
ATOM 768 C C . PRO A 1 106 ? -15.866 -12.497 -11.866 1.00 24.12 215 PRO A C 1
ATOM 769 O O . PRO A 1 106 ? -16.078 -13.036 -10.775 1.00 23.81 215 PRO A O 1
ATOM 773 N N . GLY A 1 107 ? -16.394 -11.340 -12.261 1.00 22.81 216 GLY A N 1
ATOM 774 C CA . GLY A 1 107 ? -17.212 -10.518 -11.408 1.00 23.43 216 GLY A CA 1
ATOM 775 C C . GLY A 1 107 ? -16.452 -9.363 -10.779 1.00 22.51 216 GLY A C 1
ATOM 776 O O . GLY A 1 107 ? -17.087 -8.486 -10.185 1.00 22.95 216 GLY A O 1
ATOM 777 N N . ASP A 1 108 ? -15.108 -9.376 -10.838 1.00 21.54 217 ASP A N 1
ATOM 778 C CA . ASP A 1 108 ? -14.297 -8.253 -10.300 1.00 21.13 217 ASP A CA 1
ATOM 779 C C . ASP A 1 108 ? -14.009 -7.106 -11.277 1.00 19.93 217 ASP A C 1
ATOM 780 O O . ASP A 1 108 ? -13.487 -6.081 -10.866 1.00 19.67 217 ASP A O 1
ATOM 785 N N . SER A 1 109 ? -14.331 -7.277 -12.555 1.00 19.59 218 SER A N 1
ATOM 786 C CA . SER A 1 109 ? -14.194 -6.160 -13.510 1.00 19.64 218 SER A CA 1
ATOM 787 C C . SER A 1 109 ? -14.996 -4.952 -13.041 1.00 19.09 218 SER A C 1
ATOM 788 O O . SER A 1 109 ? -16.215 -5.070 -12.755 1.00 21.02 218 SER A O 1
ATOM 791 N N . GLY A 1 110 ? -14.339 -3.785 -13.079 1.00 18.76 219 GLY A N 1
ATOM 792 C CA . GLY A 1 110 ? -14.936 -2.519 -12.698 1.00 17.67 219 GLY A CA 1
ATOM 793 C C . GLY A 1 110 ? -14.579 -2.058 -11.306 1.00 18.50 219 GLY A C 1
ATOM 794 O O . GLY A 1 110 ? -14.779 -0.888 -10.986 1.00 20.00 219 GLY A O 1
ATOM 795 N N . ARG A 1 111 ? -14.122 -2.976 -10.452 1.00 19.84 220 ARG A N 1
ATOM 796 C CA . ARG A 1 111 ? -13.631 -2.605 -9.114 1.00 19.08 220 ARG A CA 1
ATOM 797 C C . ARG A 1 111 ? -12.442 -1.654 -9.245 1.00 18.83 220 ARG A C 1
ATOM 798 O O . ARG A 1 111 ? -11.594 -1.847 -10.118 1.00 17.45 220 ARG A O 1
ATOM 806 N N . PRO A 1 112 ? -12.387 -0.604 -8.394 1.00 19.42 221 PRO A N 1
ATOM 807 C CA . PRO A 1 112 ? -11.261 0.307 -8.402 1.00 18.38 221 PRO A CA 1
ATOM 808 C C . PRO A 1 112 ? -10.078 -0.205 -7.585 1.00 18.44 221 PRO A C 1
ATOM 809 O O . PRO A 1 112 ? -10.247 -0.994 -6.657 1.00 19.70 221 PRO A O 1
ATOM 813 N N . ILE A 1 113 ? -8.876 0.217 -7.973 1.00 17.74 222 ILE A N 1
ATOM 814 C CA . ILE A 1 113 ? -7.671 0.107 -7.135 1.00 17.61 222 ILE A CA 1
ATOM 815 C C . ILE A 1 113 ? -7.472 1.497 -6.502 1.00 17.90 222 ILE A C 1
ATOM 816 O O . ILE A 1 113 ? -7.471 2.510 -7.207 1.00 17.61 222 ILE A O 1
ATOM 821 N N . LEU A 1 114 ? -7.289 1.530 -5.177 1.00 18.53 223 LEU A N 1
ATOM 822 C CA . LEU A 1 114 ? -7.210 2.778 -4.413 1.00 19.89 223 LEU A CA 1
ATOM 823 C C . LEU A 1 114 ? -5.881 2.979 -3.686 1.00 19.67 223 LEU A C 1
ATOM 824 O O . LEU A 1 114 ? -5.270 2.009 -3.237 1.00 19.81 223 LEU A O 1
ATOM 829 N N . ASP A 1 115 ? -5.444 4.238 -3.544 1.00 19.38 224 ASP A N 1
ATOM 830 C CA . ASP A 1 115 ? -4.315 4.499 -2.654 1.00 18.84 224 ASP A CA 1
ATOM 831 C C . ASP A 1 115 ? -4.834 4.642 -1.237 1.00 19.24 224 ASP A C 1
ATOM 832 O O . ASP A 1 115 ? -6.023 4.511 -1.000 1.00 20.22 224 ASP A O 1
ATOM 837 N N . ASN A 1 116 ? -3.976 4.887 -0.260 1.00 19.50 225 ASN A N 1
ATOM 838 C CA . ASN A 1 116 ? -4.440 4.860 1.125 1.00 20.31 225 ASN A CA 1
ATOM 839 C C . ASN A 1 116 ? -5.293 6.082 1.494 1.00 21.94 225 ASN A C 1
ATOM 840 O O . ASN A 1 116 ? -5.951 6.097 2.532 1.00 23.61 225 ASN A O 1
ATOM 845 N N . SER A 1 117 ? -5.239 7.118 0.663 1.00 21.69 226 SER A N 1
ATOM 846 C CA . SER A 1 117 ? -6.023 8.326 0.870 1.00 25.23 226 SER A CA 1
ATOM 847 C C . SER A 1 117 ? -7.440 8.113 0.292 1.00 24.95 226 SER A C 1
ATOM 848 O O . SER A 1 117 ? -8.336 8.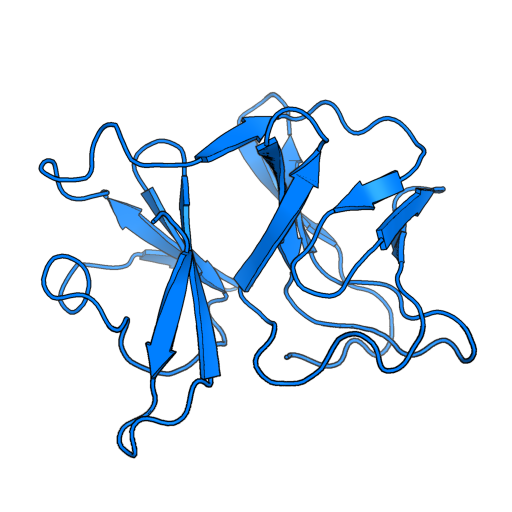966 0.452 1.00 26.16 226 SER A O 1
ATOM 851 N N . GLY A 1 118 ? -7.644 6.949 -0.339 1.00 24.04 227 GLY A N 1
ATOM 852 C CA . GLY A 1 118 ? -8.925 6.574 -0.922 1.00 24.15 227 GLY A CA 1
ATOM 853 C C . GLY A 1 118 ? -9.194 7.128 -2.316 1.00 24.25 227 GLY A C 1
ATOM 854 O O . GLY A 1 118 ? -10.361 7.196 -2.722 1.00 24.98 227 GLY A O 1
ATOM 855 N N . LYS A 1 119 ? -8.140 7.548 -3.029 1.00 22.37 228 LYS A N 1
ATOM 856 C CA . LYS A 1 119 ? -8.241 8.004 -4.418 1.00 22.38 228 LYS A CA 1
ATOM 857 C C . LYS A 1 119 ? -8.058 6.819 -5.340 1.00 20.68 228 LYS A C 1
ATOM 858 O O . LYS A 1 119 ? -7.254 5.926 -5.047 1.00 20.26 228 LYS A O 1
ATOM 864 N N . VAL A 1 120 ? -8.799 6.812 -6.447 1.00 20.29 229 VAL A N 1
ATOM 865 C CA . VAL A 1 120 ? -8.665 5.754 -7.459 1.00 18.45 229 VAL A CA 1
ATOM 866 C C . VAL A 1 120 ? -7.372 6.008 -8.240 1.00 19.33 229 VAL A C 1
ATOM 867 O O . VAL A 1 120 ? -7.106 7.136 -8.652 1.00 19.69 229 VAL A O 1
ATOM 871 N N . VAL A 1 121 ? -6.570 4.954 -8.415 1.00 18.81 230 VAL A N 1
ATOM 872 C CA . VAL A 1 121 ? -5.434 4.980 -9.332 1.00 18.43 230 VAL A CA 1
ATOM 873 C C . VAL A 1 121 ? -5.685 4.172 -10.627 1.00 18.61 230 VAL A C 1
ATOM 874 O O . VAL A 1 121 ? -5.016 4.406 -11.629 1.00 19.22 230 VAL A O 1
ATOM 878 N N . ALA A 1 122 ? -6.624 3.215 -10.613 1.00 17.12 231 ALA A N 1
ATOM 879 C CA . ALA A 1 122 ? -6.918 2.392 -11.812 1.00 17.08 231 ALA A CA 1
ATOM 880 C C . ALA A 1 122 ? -8.281 1.688 -11.667 1.00 16.34 231 ALA A C 1
ATOM 881 O O . ALA A 1 122 ? -8.764 1.532 -10.551 1.00 16.86 231 ALA A O 1
ATOM 883 N N . ILE A 1 123 ? -8.857 1.252 -12.791 1.00 17.27 232 ILE A N 1
ATOM 884 C CA . ILE A 1 123 ? -10.077 0.420 -12.812 1.00 18.27 232 ILE A CA 1
ATOM 885 C C . ILE A 1 123 ? -9.696 -0.937 -13.384 1.00 17.86 232 ILE A C 1
ATOM 886 O O . ILE A 1 123 ? -8.998 -1.008 -14.410 1.00 16.78 232 ILE A O 1
ATOM 891 N N . VAL A 1 124 ? -10.111 -2.021 -12.709 1.00 16.82 233 VAL A N 1
ATOM 892 C CA . VAL A 1 124 ? -9.702 -3.373 -13.103 1.00 16.25 233 VAL A CA 1
ATOM 893 C C . VAL A 1 124 ? -10.518 -3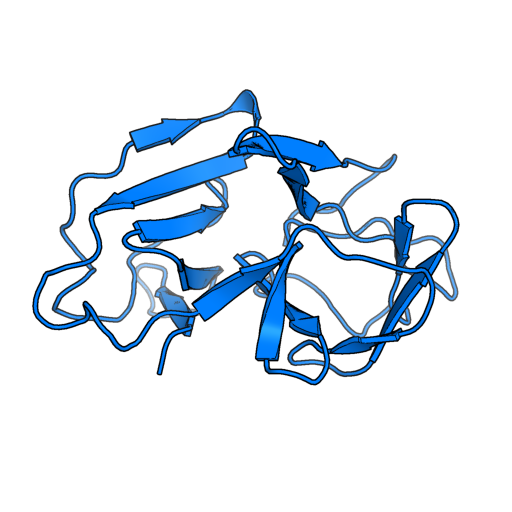.871 -14.286 1.00 17.19 233 VAL A C 1
ATOM 894 O O . VAL A 1 124 ? -11.745 -3.823 -14.255 1.00 18.93 233 VAL A O 1
ATOM 898 N N . LEU A 1 125 ? -9.849 -4.368 -15.317 1.00 17.28 234 LEU A N 1
ATOM 899 C CA . LEU A 1 125 ? -10.578 -5.030 -16.416 1.00 18.59 234 LEU A CA 1
ATOM 900 C C . LEU A 1 125 ? -10.542 -6.555 -16.358 1.00 18.90 234 LEU A C 1
ATOM 901 O O . LEU A 1 125 ? -11.489 -7.222 -16.777 1.00 18.87 234 LEU A O 1
ATOM 906 N N . GLY A 1 126 ? -9.455 -7.118 -15.843 1.00 19.69 235 GLY A N 1
ATOM 907 C CA . GLY A 1 126 ? -9.233 -8.554 -15.964 1.00 18.02 235 GLY A CA 1
ATOM 908 C C . GLY A 1 126 ? -7.852 -8.884 -15.473 1.00 18.72 235 GLY A C 1
ATOM 909 O O . GLY A 1 126 ? -7.155 -7.993 -14.968 1.00 17.70 235 GLY A O 1
ATOM 910 N N . GLY A 1 127 ? -7.429 -10.128 -15.665 1.00 19.00 236 GLY A N 1
ATOM 911 C CA . GLY A 1 127 ? -6.132 -10.562 -15.182 1.00 18.33 236 GLY A CA 1
ATOM 912 C C . GLY A 1 127 ? -5.507 -11.659 -16.017 1.00 19.72 236 GLY A C 1
ATOM 913 O O . GLY A 1 127 ? -6.199 -12.584 -16.513 1.00 20.76 236 GLY A O 1
ATOM 914 N N . ALA A 1 128 ? -4.185 -11.582 -16.113 1.00 18.63 237 ALA A N 1
ATOM 915 C CA . ALA A 1 128 ? -3.376 -12.591 -16.812 1.00 20.59 237 ALA A CA 1
ATOM 916 C C . ALA A 1 128 ? -2.641 -13.398 -15.749 1.00 22.12 237 ALA A C 1
ATOM 917 O O . ALA A 1 128 ? -1.847 -12.828 -14.965 1.00 21.52 237 ALA A O 1
ATOM 919 N N . ASN A 1 129 ? -2.926 -14.710 -15.706 1.00 23.21 238 ASN A N 1
ATOM 920 C CA . ASN A 1 129 ? -2.348 -15.619 -14.716 1.00 25.79 238 ASN A CA 1
ATOM 921 C C . ASN A 1 129 ? -0.887 -15.948 -15.059 1.00 27.21 238 ASN A C 1
ATOM 922 O O . ASN A 1 129 ? -0.601 -16.605 -16.080 1.00 27.55 238 ASN A O 1
ATOM 927 N N . GLU A 1 130 ? 0.026 -15.485 -14.212 1.00 26.98 239 GLU A N 1
ATOM 928 C CA . GLU A 1 130 ? 1.431 -15.787 -14.402 1.00 31.03 239 GLU A CA 1
ATOM 929 C C . GLU A 1 130 ? 1.947 -16.838 -13.423 1.00 33.40 239 GLU A C 1
ATOM 930 O O . GLU A 1 130 ? 3.155 -16.987 -13.269 1.00 38.18 239 GLU A O 1
ATOM 936 N N . GLY A 1 131 ? 1.054 -17.572 -12.774 1.00 33.44 240 GLY A N 1
ATOM 937 C CA . GLY A 1 131 ? 1.477 -18.540 -11.757 1.00 35.38 240 GLY A CA 1
ATOM 938 C C . GLY A 1 131 ? 1.192 -17.959 -10.387 1.00 34.26 240 GLY A C 1
ATOM 939 O O . GLY A 1 131 ? 0.025 -17.752 -10.037 1.00 35.32 240 GLY A O 1
ATOM 940 N N . ALA A 1 132 ? 2.241 -17.681 -9.606 1.00 34.65 241 ALA A N 1
ATOM 941 C CA . ALA A 1 132 ? 2.050 -17.107 -8.268 1.00 31.48 241 ALA A CA 1
ATOM 942 C C . ALA A 1 132 ? 1.317 -15.772 -8.341 1.00 29.48 241 ALA A C 1
ATOM 943 O O . ALA A 1 132 ? 0.440 -15.518 -7.498 1.00 28.41 241 ALA A O 1
ATOM 945 N N . ARG A 1 133 ? 1.660 -14.950 -9.350 1.00 28.15 242 ARG A N 1
ATOM 946 C CA A ARG A 1 133 ? 1.133 -13.586 -9.511 0.50 26.24 242 ARG A CA 1
ATOM 947 C CA B ARG A 1 133 ? 1.065 -13.623 -9.466 0.50 25.62 242 ARG A CA 1
ATOM 948 C C . ARG A 1 133 ? 0.202 -13.534 -10.708 1.00 24.44 242 ARG A C 1
ATOM 949 O O . ARG A 1 133 ? 0.375 -14.290 -11.658 1.00 24.59 242 ARG A O 1
ATOM 964 N N . THR A 1 134 ? -0.757 -12.611 -10.660 1.00 22.12 243 THR A N 1
ATOM 965 C CA . THR A 1 134 ? -1.634 -12.331 -11.773 1.00 19.98 243 THR A CA 1
ATOM 966 C C . THR A 1 134 ? -1.469 -10.852 -12.073 1.00 19.01 243 THR A C 1
ATOM 967 O O . THR A 1 134 ? -1.565 -10.016 -11.161 1.00 18.17 243 THR A O 1
ATOM 971 N N . ALA A 1 135 ? -1.217 -10.547 -13.346 1.00 19.56 244 ALA A N 1
ATOM 972 C CA . ALA A 1 135 ? -1.043 -9.163 -13.794 1.00 18.76 244 ALA A CA 1
ATOM 973 C C . ALA A 1 135 ? -2.410 -8.610 -14.204 1.00 19.45 244 ALA A C 1
ATOM 974 O O . ALA A 1 135 ? -3.113 -9.221 -14.993 1.00 20.92 244 ALA A O 1
ATOM 976 N N . LEU A 1 136 ? -2.805 -7.474 -13.630 1.00 16.58 245 LEU A N 1
ATOM 977 C CA . LEU A 1 136 ? -4.115 -6.878 -13.904 1.00 17.73 245 LEU A CA 1
ATOM 978 C C . LEU A 1 136 ? -4.107 -6.001 -15.163 1.00 19.68 245 LEU A C 1
ATOM 979 O O . LEU A 1 136 ? -3.283 -5.059 -15.296 1.00 21.61 245 LEU A O 1
ATOM 984 N N . SER A 1 137 ? -5.034 -6.302 -16.070 1.00 19.15 246 SER A N 1
ATOM 985 C CA A SER A 1 137 ? -5.313 -5.389 -17.164 0.50 19.33 246 SER A CA 1
ATOM 986 C CA B SER A 1 137 ? -5.361 -5.407 -17.192 0.50 19.24 246 SER A CA 1
ATOM 987 C C . SER A 1 137 ? -6.225 -4.299 -16.606 1.00 18.59 246 SER A C 1
ATOM 988 O O . SER A 1 137 ? -7.192 -4.593 -15.907 1.00 17.81 246 SER A O 1
ATOM 993 N N . VAL A 1 138 ? -5.870 -3.043 -16.891 1.00 16.27 247 VAL A N 1
ATOM 994 C CA . VAL A 1 138 ? -6.493 -1.876 -16.194 1.00 17.82 247 VAL A CA 1
ATOM 995 C C . VAL A 1 138 ? -6.718 -0.706 -17.120 1.00 18.11 247 VAL A C 1
ATOM 996 O O . VAL A 1 138 ? -6.116 -0.624 -18.188 1.00 20.20 247 VAL A O 1
ATOM 1000 N N . VAL A 1 139 ? -7.595 0.203 -16.694 1.00 18.77 248 VAL A N 1
ATOM 1001 C CA . VAL A 1 139 ? -7.626 1.560 -17.244 1.00 19.43 248 VAL A CA 1
ATOM 1002 C C . VAL A 1 139 ? -7.076 2.545 -16.203 1.00 19.49 248 VAL A C 1
ATOM 1003 O O . VAL A 1 139 ? -7.439 2.489 -15.027 1.00 17.86 248 VAL A O 1
ATOM 1007 N N . THR A 1 140 ? -6.194 3.427 -16.674 1.00 19.44 249 THR A N 1
ATOM 1008 C CA . THR A 1 140 ? -5.676 4.554 -15.940 1.00 19.62 249 THR A CA 1
ATOM 1009 C C . THR A 1 140 ? -5.879 5.797 -16.830 1.00 20.24 249 THR A C 1
ATOM 1010 O O . THR A 1 140 ? -6.281 5.678 -17.996 1.00 21.07 249 THR A O 1
ATOM 1014 N N . TRP A 1 141 ? -5.646 6.971 -16.267 1.00 20.38 250 TRP A N 1
ATOM 1015 C CA . TRP A 1 141 ? -5.731 8.234 -16.984 1.00 21.99 250 TRP A CA 1
ATOM 1016 C C . TRP A 1 141 ? -4.467 8.956 -16.690 1.00 22.27 250 TRP A C 1
ATOM 1017 O O . TRP A 1 141 ? -3.956 8.897 -15.533 1.00 21.40 250 TRP A O 1
ATOM 1028 N N . ASN A 1 142 ? -3.922 9.631 -17.707 1.00 22.77 251 ASN A N 1
ATOM 1029 C CA . ASN A 1 142 ? -2.747 10.467 -17.501 1.00 22.90 251 ASN A CA 1
ATOM 1030 C C . ASN A 1 142 ? -3.072 11.919 -17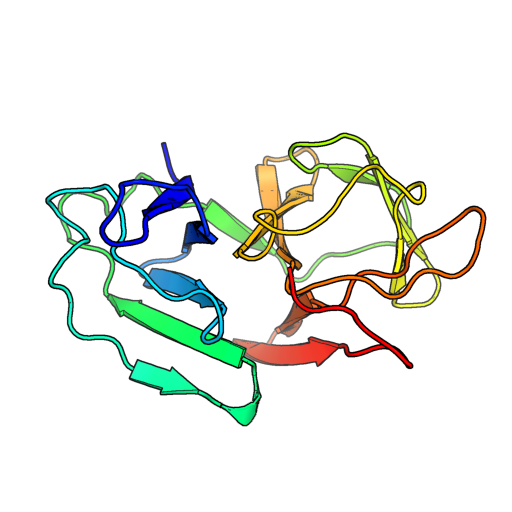.096 1.00 24.73 251 ASN A C 1
ATOM 1031 O O . ASN A 1 142 ? -4.236 12.305 -16.926 1.00 25.24 251 ASN A O 1
ATOM 1036 N N . LYS A 1 143 ? -2.041 12.734 -16.944 1.00 25.18 252 LYS A N 1
ATOM 1037 C CA . LYS A 1 143 ? -2.224 14.096 -16.450 1.00 26.96 252 LYS A CA 1
ATOM 1038 C C . LYS A 1 143 ? -3.096 14.960 -17.371 1.00 27.90 252 LYS A C 1
ATOM 1039 O O . LYS A 1 143 ? -3.712 15.913 -16.914 1.00 29.67 252 LYS A O 1
ATOM 1045 N N . LYS A 1 144 ? -3.174 14.595 -18.651 1.00 28.70 253 LYS A N 1
ATOM 1046 C CA . LYS A 1 144 ? -3.985 15.315 -19.655 1.00 31.55 253 LYS A CA 1
ATOM 1047 C C . LYS A 1 144 ? -5.413 14.818 -19.665 1.00 30.84 253 LYS A C 1
ATOM 1048 O O . LYS A 1 144 ? -6.234 15.302 -20.451 1.00 31.73 253 LYS A O 1
ATOM 1054 N N . GLY A 1 145 ? -5.687 13.797 -18.856 1.00 27.14 254 GLY A N 1
ATOM 1055 C CA . GLY A 1 145 ? -7.023 13.202 -18.767 1.00 27.81 254 GLY A CA 1
ATOM 1056 C C . GLY A 1 145 ? -7.310 12.172 -19.857 1.00 25.88 254 GLY A C 1
ATOM 1057 O O . GLY A 1 145 ? -8.454 11.799 -20.068 1.00 26.99 254 GLY A O 1
ATOM 1058 N N . ALA A 1 146 ? -6.270 11.764 -20.570 1.00 26.46 255 ALA A N 1
ATOM 1059 C CA . ALA A 1 146 ? -6.360 10.745 -21.629 1.00 26.71 255 ALA A CA 1
ATOM 1060 C C . ALA A 1 146 ? -6.387 9.356 -20.977 1.00 25.21 255 ALA A C 1
ATOM 1061 O O . ALA A 1 146 ? -5.596 9.089 -20.059 1.00 25.74 255 ALA A O 1
ATOM 1063 N N . ALA A 1 147 ? -7.323 8.503 -21.415 1.00 23.86 256 ALA A N 1
ATOM 1064 C CA . ALA A 1 147 ? -7.462 7.125 -20.883 1.00 24.24 256 ALA A CA 1
ATOM 1065 C C . ALA A 1 147 ? -6.329 6.279 -21.458 1.00 24.55 256 ALA A C 1
ATOM 1066 O O . ALA A 1 147 ? -5.846 6.556 -22.560 1.00 25.66 256 ALA A O 1
ATOM 1068 N N . ILE A 1 148 ? -5.902 5.269 -20.721 1.00 22.84 257 ILE A N 1
ATOM 1069 C CA . ILE A 1 148 ? -4.847 4.368 -21.145 1.00 22.59 257 ILE A CA 1
ATOM 1070 C C . ILE A 1 148 ? -5.301 2.979 -20.746 1.00 22.39 257 ILE A C 1
ATOM 1071 O O . ILE A 1 148 ? -5.556 2.741 -19.566 1.00 22.30 257 ILE A O 1
ATOM 1076 N N . LYS A 1 149 ? -5.395 2.064 -21.714 1.00 22.86 258 LYS A N 1
ATOM 1077 C CA . LYS A 1 149 ? -5.704 0.683 -21.366 1.00 22.51 258 LYS A CA 1
ATOM 1078 C C . LYS A 1 149 ? -4.411 -0.098 -21.389 1.00 22.92 258 LYS A C 1
ATOM 1079 O O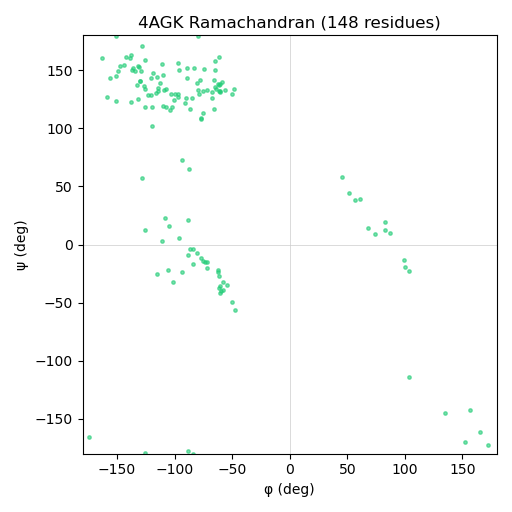 . LYS A 1 149 ? -3.704 -0.079 -22.400 1.00 23.49 258 LYS A O 1
ATOM 1085 N N . THR A 1 150 ? -4.101 -0.759 -20.278 1.00 21.09 259 THR A N 1
ATOM 1086 C CA . THR A 1 150 ? -2.949 -1.657 -20.184 1.00 22.23 259 THR A CA 1
ATOM 1087 C C . THR A 1 150 ? -3.432 -3.095 -20.240 1.00 24.07 259 THR A C 1
ATOM 1088 O O . THR A 1 150 ? -4.112 -3.522 -19.331 1.00 23.79 259 THR A O 1
ATOM 1092 N N . THR A 1 151 ? -3.049 -3.834 -21.283 1.00 23.84 260 THR A N 1
ATOM 1093 C CA . THR A 1 151 ? -3.506 -5.216 -21.491 1.00 26.81 260 THR A CA 1
ATOM 1094 C C . THR A 1 151 ? -2.289 -6.127 -21.510 1.00 26.21 260 THR A C 1
ATOM 1095 O O . THR A 1 151 ? -1.337 -5.859 -22.243 1.00 27.63 260 THR A O 1
ATOM 1099 N N . HIS A 1 152 ? -2.322 -7.189 -20.716 1.00 24.96 261 HIS A N 1
ATOM 1100 C CA . HIS A 1 152 ? -1.247 -8.171 -20.722 1.00 26.95 261 HIS A CA 1
ATOM 1101 C C . HIS A 1 152 ? -1.572 -9.324 -21.581 1.00 26.56 261 HIS A C 1
ATOM 1102 O O . HIS A 1 152 ? -2.758 -9.591 -21.851 1.00 27.00 261 HIS A O 1
ATOM 1109 N N . GLU A 1 153 ? -0.532 -10.003 -22.045 1.00 26.15 262 GLU A N 1
ATOM 1110 C CA . GLU A 1 153 ? -0.700 -11.258 -22.797 1.00 27.51 262 GLU A CA 1
ATOM 1111 C C . GLU A 1 153 ? -1.628 -12.229 -22.053 1.00 26.02 262 GLU A C 1
ATOM 1112 O O . GLU A 1 153 ? -1.437 -12.471 -20.850 1.00 24.21 262 GLU A O 1
ATOM 1118 N N . ASP A 1 154 ? -2.626 -12.762 -22.764 1.00 26.24 263 ASP A N 1
ATOM 1119 C CA . ASP A 1 154 ? -3.550 -13.765 -22.200 1.00 25.81 263 ASP A CA 1
ATOM 1120 C C . ASP A 1 154 ? -4.347 -13.269 -21.012 1.00 24.00 263 ASP A C 1
ATOM 1121 O O . ASP A 1 154 ? -4.596 -14.029 -20.048 1.00 23.95 263 ASP A O 1
ATOM 1126 N N . THR A 1 155 ? -4.774 -12.014 -21.096 1.00 22.23 264 THR A N 1
ATOM 1127 C CA . THR A 1 155 ? -5.697 -11.444 -20.106 1.00 23.14 264 THR A CA 1
ATOM 1128 C C . THR A 1 155 ? -7.039 -12.155 -20.159 1.00 22.47 264 THR A C 1
ATOM 1129 O O . THR A 1 155 ? -7.608 -12.421 -21.234 1.00 22.28 264 THR A O 1
ATOM 1133 N N . VAL A 1 156 ? -7.545 -12.466 -18.973 1.00 22.84 265 VAL A N 1
ATOM 1134 C CA . VAL A 1 156 ? -8.881 -13.013 -18.855 1.00 22.63 265 VAL A CA 1
ATOM 1135 C C . VAL A 1 156 ? -9.800 -11.895 -18.388 1.00 21.13 265 VAL A C 1
ATOM 1136 O O . VAL A 1 156 ? -9.600 -11.314 -17.308 1.00 20.34 265 VAL A O 1
ATOM 1140 N N . GLU A 1 157 ? -10.789 -11.564 -19.215 1.00 21.20 266 GLU A N 1
ATOM 1141 C CA . GLU A 1 157 ? -11.839 -10.592 -18.830 1.00 21.87 266 GLU A CA 1
ATOM 1142 C C . GLU A 1 157 ? -12.599 -11.089 -17.604 1.00 22.18 266 GLU A C 1
ATOM 1143 O O . GLU A 1 157 ? -13.020 -12.235 -17.577 1.00 22.12 266 GLU A O 1
ATOM 1149 N N . TRP A 1 158 ? -12.786 -10.216 -16.611 1.00 20.45 267 TRP A N 1
ATOM 1150 C CA . TRP A 1 158 ? -13.520 -10.562 -15.408 1.00 21.53 267 TRP A CA 1
ATOM 1151 C C . TRP A 1 158 ? -14.911 -9.962 -15.378 1.00 23.15 267 TRP A C 1
ATOM 1152 O O . TRP A 1 158 ? -15.491 -9.626 -16.447 1.00 22.04 267 TRP A O 1
#

B-factor: mean 30.59, std 12.91, range [15.65, 94.07]

CATH classification: 2.40.10.10 (+1 more: 2.40.10.10)

Foldseek 3Di:
DFKWFFAAPVRDGQAIWGFEDQKIKFFLVRDGATPDPQGRDFDWDDDPVQRMIMGGRPPVCNPVGAYADQDDDFDWWDWPQGIWGADPNWTKDFPPSDAGNHFQTFIAHPVGHGAWTFFFWDDPDRMITTFTWGAHPVRHIDTRDDPRTDGD

Organism: Aura virus (NCBI:txid44158)

Solvent-accessible surface area: 7899 Å² total; per-residue (Å²): 129,96,41,6,17,0,63,45,190,138,37,135,76,60,0,30,0,0,0,4,91,31,72,0,5,6,0,26,39,3,118,41,74,7,84,51,132,21,0,39,200,54,186,52,76,129,32,97,84,82,19,11,12,82,3,159,0,16,108,137,18,97,106,72,19,15,25,30,21,47,116,36,92,119,30,127,16,59,18,137,79,38,60,0,58,28,51,58,51,81,5,9,0,64,55,72,31,14,15,120,14,12,0,1,29,13,0,39,31,140,91,28,92,0,0,0,1,0,8,0,3,5,105,90,44,93,80,5,0,1,2,4,0,16,41,53,182,190,53,47,27,77,76,42,79,28,154,115,40,83,102,27

Secondary structure (DSSP, 8-state):
--EEEEE-TT--EEEEEEEETTEEEEETT--SEES-TTTTTPPPEEEGGGTEEEEEPPGGGSSSSB-B-----SEEEEETTEEEEEETTEEEEETTSS-TT-TTPEEE-TTS-EEEEEEEEEE-SSEEEEEEEEE-TT--EEEE--TTPEE-